Protein AF-A0A7C5SNU2-F1 (afdb_monomer)

Radius of gyration: 15.36 Å; Cα conta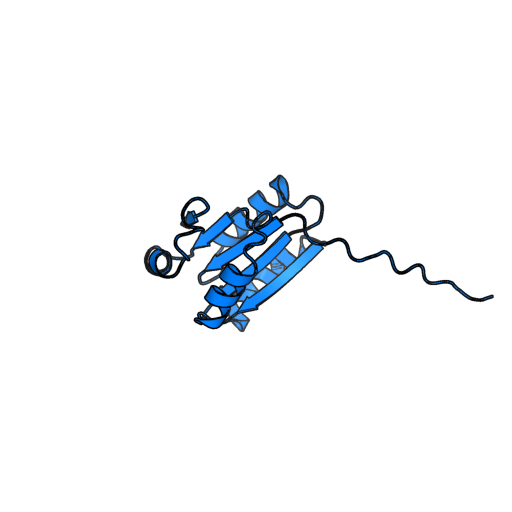cts (8 Å, |Δi|>4): 170; chains: 1; bounding box: 59×29×29 Å

Nearest PDB structures (foldseek):
  8h8p-assembly1_D  TM=7.315E-01  e=8.627E-02  Candida parapsilosis
  8h8p-assembly1_C  TM=6.766E-01  e=1.461E-01  Candida parapsilosis
  5zy5-assembly1_A  TM=4.864E-01  e=7.081E-02  Schizosaccharomyces pombe 972h-
  6s3k-assembly1_B  TM=5.413E-01  e=8.641E-01  Bacillus subtilis
  4onj-assembly1_A  TM=5.301E-01  e=5.111E+00  Nicotiana tabacum

Mean predicted aligned error: 8.15 Å

Foldseek 3Di:
DDPPPPPDPQDDFQAEEEEEEAQDPVNLVVVVVCCVVGGPQHYEYEYAYPDVVRRCVSCVVVPVVDPHYHYDYDYLDPVVVVVVVVVVVPDHHQAYEYADPVCLVSDPPVRNVRYDYD

Secondary structure (DSSP, 8-state):
-------PPPPPPSEEEEEES---HHHHHHHHHHHHHH-BTBEEEEEE-S-HHHHHHHHHHHHHT-S-EEEEEE-SSHHHHHHHHHT---SSEEEEEESSGGGGGGS-GGGGGGEEE-

Sequence (118 aa):
MQTTSTIKPYKKPAASVLVYGDITDSIVEKLKNILKLHGHRGLKIILASQSFPRALESLRKFLHENYTFTIEIYSYSSSLIEKLKTTRGDSEIVAVLVSSSELVNQVPSFLLDKLMVS

Structure (mmCIF, N/CA/C/O backbone):
data_AF-A0A7C5SNU2-F1
#
_entry.id   AF-A0A7C5SNU2-F1
#
loop_
_atom_site.group_PDB
_atom_site.id
_atom_site.type_symbol
_atom_site.label_atom_id
_atom_site.label_alt_id
_atom_site.label_comp_id
_atom_site.label_asym_id
_atom_site.label_entity_id
_atom_site.label_seq_id
_atom_site.pdbx_PDB_ins_code
_atom_site.Cartn_x
_atom_site.Cartn_y
_atom_site.Cartn_z
_atom_site.occupancy
_atom_site.B_iso_or_equiv
_atom_site.auth_seq_id
_atom_site.auth_comp_id
_atom_site.auth_asym_id
_atom_site.auth_atom_id
_atom_site.pdbx_PDB_model_num
ATOM 1 N N . MET A 1 1 ? 46.302 -0.164 -10.116 1.00 44.47 1 MET A N 1
ATOM 2 C CA . MET A 1 1 ? 45.080 -0.838 -10.606 1.00 44.47 1 MET A CA 1
ATOM 3 C C . MET A 1 1 ? 43.879 -0.058 -10.089 1.00 44.47 1 MET A C 1
ATOM 5 O O . MET A 1 1 ? 43.634 -0.085 -8.894 1.00 44.47 1 MET A O 1
ATOM 9 N N . GLN A 1 2 ? 43.213 0.723 -10.944 1.00 42.78 2 GLN A N 1
ATOM 10 C CA . GLN A 1 2 ? 41.984 1.442 -10.587 1.00 42.78 2 GLN A CA 1
ATOM 11 C C . GLN A 1 2 ? 40.800 0.488 -10.756 1.00 42.78 2 GLN A C 1
ATOM 13 O O . GLN A 1 2 ? 40.544 0.012 -11.859 1.00 42.78 2 GLN A O 1
ATOM 18 N N . THR A 1 3 ? 40.096 0.186 -9.669 1.00 45.31 3 THR A N 1
ATOM 19 C CA . THR A 1 3 ? 38.820 -0.527 -9.712 1.00 45.31 3 THR A CA 1
ATOM 20 C C . THR A 1 3 ? 37.746 0.451 -10.177 1.00 45.31 3 THR A C 1
ATOM 22 O O . THR A 1 3 ? 37.240 1.273 -9.417 1.00 45.31 3 THR A O 1
ATOM 25 N N . THR A 1 4 ? 37.405 0.399 -11.461 1.00 48.88 4 THR A N 1
ATOM 26 C CA . THR A 1 4 ? 36.225 1.082 -11.990 1.00 48.88 4 THR A CA 1
ATOM 27 C C . THR A 1 4 ? 34.986 0.390 -11.426 1.00 48.88 4 THR A C 1
ATOM 29 O O . THR A 1 4 ? 34.521 -0.626 -11.935 1.00 48.88 4 THR A O 1
ATOM 32 N N . SER A 1 5 ? 34.462 0.914 -10.316 1.00 48.59 5 SER A N 1
ATOM 33 C CA . SER A 1 5 ? 33.158 0.509 -9.796 1.00 48.59 5 SER A CA 1
ATOM 34 C C . SER A 1 5 ? 32.102 0.925 -10.818 1.00 48.59 5 SER A C 1
ATOM 36 O O . SER A 1 5 ? 31.695 2.084 -10.884 1.00 48.59 5 SER A O 1
ATOM 38 N N . THR A 1 6 ? 31.697 -0.006 -11.681 1.00 51.41 6 THR A N 1
ATOM 39 C CA . THR A 1 6 ? 30.540 0.168 -12.557 1.00 51.41 6 THR A CA 1
ATOM 40 C C . THR A 1 6 ? 29.305 0.192 -11.668 1.00 51.41 6 THR A C 1
ATOM 42 O O . THR A 1 6 ? 28.731 -0.854 -11.352 1.00 51.41 6 THR A O 1
ATOM 45 N N . ILE A 1 7 ? 28.922 1.383 -11.210 1.00 58.31 7 ILE A N 1
ATOM 46 C CA . ILE A 1 7 ? 27.661 1.597 -10.506 1.00 58.31 7 ILE A CA 1
ATOM 47 C C . ILE A 1 7 ? 26.564 1.169 -11.480 1.00 58.31 7 ILE A C 1
ATOM 49 O O . ILE A 1 7 ? 26.317 1.834 -12.487 1.00 58.31 7 ILE A O 1
ATOM 53 N N . LYS A 1 8 ? 25.940 0.012 -11.227 1.00 56.12 8 LYS A N 1
ATOM 54 C CA . LYS A 1 8 ? 24.771 -0.412 -11.999 1.00 56.12 8 LYS A CA 1
ATOM 55 C C . LYS A 1 8 ? 23.718 0.692 -11.849 1.00 56.12 8 LYS A C 1
ATOM 57 O O . LYS A 1 8 ? 23.399 1.037 -10.710 1.00 56.12 8 LYS A O 1
ATOM 62 N N . PRO A 1 9 ? 23.181 1.251 -12.948 1.00 61.03 9 PRO A N 1
ATOM 63 C CA . PRO A 1 9 ? 22.166 2.285 -12.845 1.00 61.03 9 PRO A CA 1
ATOM 64 C C . PRO A 1 9 ? 20.968 1.724 -12.080 1.00 61.03 9 PRO A C 1
ATOM 66 O O . PRO A 1 9 ? 20.502 0.614 -12.360 1.00 61.03 9 PRO A O 1
ATOM 69 N N . TYR A 1 10 ? 20.502 2.481 -11.088 1.00 61.78 10 TYR A N 1
ATOM 70 C CA . TYR A 1 10 ? 19.317 2.139 -10.315 1.00 61.78 10 TYR A CA 1
ATOM 71 C C . TYR A 1 10 ? 18.139 1.910 -11.268 1.00 61.78 10 TYR A C 1
ATOM 73 O O . TYR A 1 10 ? 17.766 2.795 -12.041 1.00 61.78 10 TYR A O 1
ATOM 81 N N . LYS A 1 11 ? 17.558 0.709 -11.235 1.00 64.31 11 LYS A N 1
ATOM 82 C CA . LYS A 1 11 ? 16.362 0.400 -12.018 1.00 64.31 11 LYS A CA 1
ATOM 83 C C . LYS A 1 11 ? 15.143 0.797 -11.197 1.00 64.31 11 LYS A C 1
ATOM 85 O O . LYS A 1 11 ? 14.917 0.246 -10.125 1.00 64.31 11 LYS A O 1
ATOM 90 N N . LYS A 1 12 ? 14.369 1.748 -11.721 1.00 72.25 12 LYS A N 1
ATOM 91 C CA . LYS A 1 12 ? 13.099 2.180 -11.132 1.00 72.25 12 LYS A CA 1
ATOM 92 C C . LYS A 1 12 ? 12.165 0.967 -10.930 1.00 72.25 12 LYS A C 1
ATOM 94 O O . LYS A 1 12 ? 12.125 0.112 -11.825 1.00 72.25 12 LYS A O 1
ATOM 99 N N . PRO A 1 13 ? 11.427 0.894 -9.803 1.00 77.00 13 PRO A N 1
ATOM 100 C CA . PRO A 1 13 ? 10.413 -0.131 -9.580 1.00 77.00 13 PRO A CA 1
ATOM 101 C C . PRO A 1 13 ? 9.435 -0.206 -10.749 1.00 77.00 13 PRO A C 1
ATOM 103 O O . PRO A 1 13 ? 9.093 0.813 -11.345 1.00 77.00 13 PRO A O 1
ATOM 106 N N . ALA A 1 14 ? 8.988 -1.415 -11.075 1.00 79.12 14 ALA A N 1
ATOM 107 C CA . ALA A 1 14 ? 8.073 -1.628 -12.195 1.00 79.12 14 ALA A CA 1
ATOM 108 C C . ALA A 1 14 ? 6.633 -1.207 -11.886 1.00 79.12 14 ALA A C 1
ATOM 110 O O . ALA A 1 14 ? 5.852 -0.976 -12.804 1.00 79.12 14 ALA A O 1
ATOM 111 N N . ALA A 1 15 ? 6.288 -1.146 -10.603 1.00 86.06 15 ALA A N 1
ATOM 112 C CA . ALA A 1 15 ? 4.962 -0.808 -10.137 1.00 86.06 15 ALA A CA 1
ATOM 113 C C . ALA A 1 15 ? 5.031 -0.066 -8.806 1.00 86.06 15 ALA A C 1
ATOM 115 O O . ALA A 1 15 ? 5.988 -0.193 -8.038 1.00 86.06 15 ALA A O 1
ATOM 116 N N . SER A 1 16 ? 3.977 0.688 -8.546 1.00 88.06 16 SER A N 1
ATOM 117 C CA . SER A 1 16 ? 3.710 1.437 -7.335 1.00 88.06 16 SER A CA 1
ATOM 118 C C . SER A 1 16 ? 2.384 0.974 -6.738 1.00 88.06 16 SER A C 1
ATOM 120 O O . SER A 1 16 ? 1.419 0.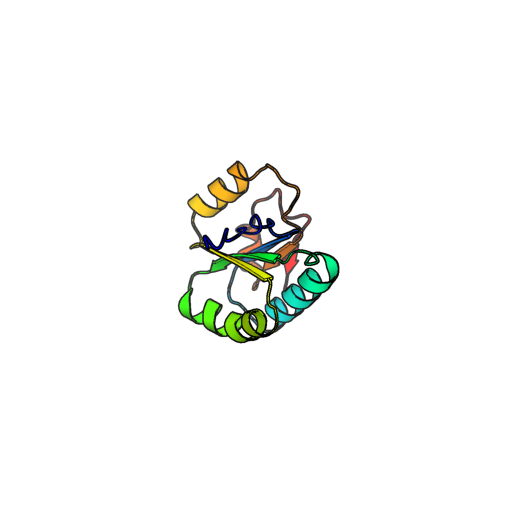712 -7.456 1.00 88.06 16 SER A O 1
ATOM 122 N N . VAL A 1 17 ? 2.327 0.893 -5.417 1.00 89.50 17 VAL A N 1
ATOM 123 C CA . VAL A 1 17 ? 1.112 0.598 -4.660 1.00 89.50 17 VAL A CA 1
ATOM 124 C C . VAL A 1 17 ? 0.924 1.698 -3.650 1.00 89.50 17 VAL A C 1
ATOM 126 O O . VAL A 1 17 ? 1.847 2.034 -2.909 1.00 89.50 17 VAL A O 1
ATOM 129 N N . LEU A 1 18 ? -0.274 2.257 -3.641 1.00 89.38 18 LEU A N 1
ATOM 130 C CA . LEU A 1 18 ? -0.677 3.251 -2.667 1.00 89.38 18 LEU A CA 1
ATOM 131 C C . LEU A 1 18 ? -1.418 2.546 -1.538 1.00 89.38 18 LEU A C 1
ATOM 133 O O . LEU A 1 18 ? -2.326 1.767 -1.800 1.00 89.38 18 LEU A O 1
ATOM 137 N N . VAL A 1 19 ? -1.025 2.793 -0.297 1.00 89.69 19 VAL A N 1
ATOM 138 C CA . VAL A 1 19 ? -1.624 2.171 0.883 1.00 89.69 19 VAL A CA 1
ATOM 139 C C . VAL A 1 19 ? -2.137 3.267 1.803 1.00 89.69 19 VAL A C 1
ATOM 141 O O . VAL A 1 19 ? -1.348 4.075 2.278 1.00 89.69 19 VAL A O 1
ATOM 144 N N . TYR A 1 20 ? -3.443 3.294 2.044 1.00 87.56 20 TYR A N 1
ATOM 145 C CA . TYR A 1 20 ? -4.102 4.154 3.023 1.00 87.56 20 TYR A CA 1
ATOM 146 C C . TYR A 1 20 ? -4.409 3.324 4.265 1.00 87.56 20 TYR A C 1
ATOM 148 O O . TYR A 1 20 ? -5.210 2.388 4.205 1.00 87.56 20 TYR A O 1
ATOM 156 N N . GLY A 1 21 ? -3.799 3.684 5.389 1.00 85.25 21 GLY A N 1
ATOM 157 C CA . GLY A 1 21 ? -4.177 3.154 6.694 1.00 85.25 21 GLY A CA 1
ATOM 158 C C . GLY A 1 21 ? -3.070 2.435 7.419 1.00 85.25 21 GLY A C 1
ATOM 159 O O . GLY A 1 21 ? -1.878 2.669 7.203 1.00 85.25 21 GLY A O 1
ATOM 160 N N . ASP A 1 22 ? -3.508 1.582 8.331 1.00 85.06 22 ASP A N 1
ATOM 161 C CA . ASP A 1 22 ? -2.623 0.685 9.045 1.00 85.06 22 ASP A CA 1
ATOM 162 C C . ASP A 1 22 ? -2.282 -0.520 8.171 1.00 85.06 22 ASP A C 1
ATOM 164 O O . ASP A 1 22 ? -3.074 -0.993 7.353 1.00 85.06 22 ASP A O 1
ATOM 168 N N . ILE A 1 23 ? -1.069 -1.027 8.358 1.00 86.88 23 ILE A N 1
ATOM 169 C CA . ILE A 1 23 ? -0.608 -2.230 7.678 1.00 86.88 23 ILE A CA 1
ATOM 170 C C . ILE A 1 23 ? -1.092 -3.434 8.484 1.00 86.88 23 ILE A C 1
ATOM 172 O O . ILE A 1 23 ? -0.489 -3.797 9.496 1.00 86.88 23 ILE A O 1
ATOM 176 N N . THR A 1 24 ? -2.192 -4.026 8.027 1.00 88.06 24 THR A N 1
ATOM 177 C CA . T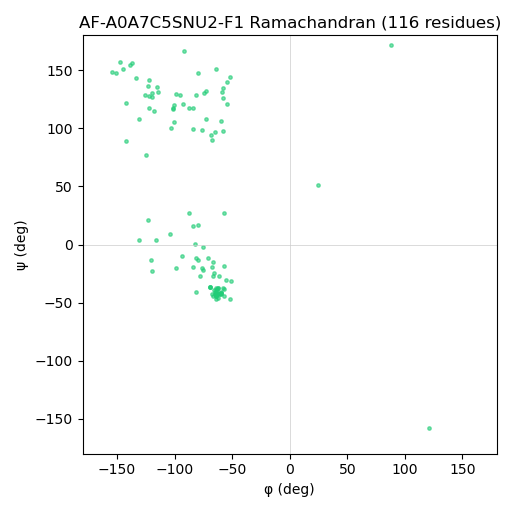HR A 1 24 ? -2.742 -5.286 8.543 1.00 88.06 24 THR A CA 1
ATOM 178 C C . THR A 1 24 ? -2.196 -6.481 7.762 1.00 88.06 24 THR A C 1
ATOM 180 O O . THR A 1 24 ? -1.659 -6.321 6.662 1.00 88.06 24 THR A O 1
ATOM 183 N N . ASP A 1 25 ? -2.383 -7.695 8.281 1.00 87.06 25 ASP A N 1
ATOM 184 C CA . ASP A 1 25 ? -1.980 -8.919 7.575 1.00 87.06 25 ASP A CA 1
ATOM 185 C C . ASP A 1 25 ? -2.646 -9.033 6.192 1.00 87.06 25 ASP A C 1
ATOM 187 O O . ASP A 1 25 ? -1.978 -9.354 5.212 1.00 87.06 25 ASP A O 1
ATOM 191 N N . SER A 1 26 ? -3.918 -8.637 6.077 1.00 89.69 26 SER A N 1
ATOM 192 C CA . SER A 1 26 ? -4.658 -8.581 4.804 1.00 89.69 26 SER A CA 1
ATOM 193 C C . SER A 1 26 ? -3.990 -7.647 3.780 1.00 89.69 26 SER A C 1
ATOM 195 O O . SER A 1 26 ? -3.842 -7.992 2.603 1.00 89.69 26 SER A O 1
ATOM 197 N N . ILE A 1 27 ? -3.510 -6.476 4.218 1.00 90.38 27 ILE A N 1
ATOM 198 C CA . ILE A 1 27 ? -2.754 -5.548 3.361 1.00 90.38 27 ILE A CA 1
ATOM 199 C C . ILE A 1 27 ? -1.423 -6.178 2.928 1.00 90.38 27 ILE A C 1
ATOM 201 O O . ILE A 1 27 ? -1.048 -6.084 1.757 1.00 90.38 27 ILE A O 1
ATOM 205 N N . VAL A 1 28 ? -0.720 -6.854 3.842 1.00 88.88 28 VAL A N 1
ATOM 206 C CA . VAL A 1 28 ? 0.548 -7.538 3.543 1.00 88.88 28 VAL A CA 1
ATOM 207 C C . VAL A 1 28 ? 0.350 -8.665 2.526 1.00 88.88 28 VAL A C 1
ATOM 209 O O . VAL A 1 28 ? 1.142 -8.789 1.589 1.00 88.88 28 VAL A O 1
ATOM 212 N N . GLU A 1 29 ? -0.708 -9.466 2.649 1.00 89.44 29 GLU A N 1
ATOM 213 C CA . GLU A 1 29 ? -1.033 -10.517 1.678 1.00 89.44 29 GLU A CA 1
ATOM 214 C C . GLU A 1 29 ? -1.313 -9.944 0.286 1.00 89.44 29 GLU A C 1
ATOM 216 O O . GLU A 1 29 ? -0.785 -10.439 -0.717 1.00 89.44 29 GLU A O 1
ATOM 221 N N . LYS A 1 30 ? -2.064 -8.841 0.207 1.00 91.38 30 LYS A N 1
ATOM 222 C CA . LYS A 1 30 ? -2.295 -8.139 -1.063 1.00 91.38 30 LYS A CA 1
ATOM 223 C C . LYS A 1 30 ? -1.000 -7.593 -1.660 1.00 91.38 30 LYS A C 1
ATOM 225 O O . LYS A 1 30 ? -0.769 -7.769 -2.856 1.00 91.38 30 LYS A O 1
ATOM 230 N N . LEU A 1 31 ? -0.116 -7.009 -0.848 1.00 89.06 31 LEU A N 1
ATOM 231 C CA . LEU A 1 31 ? 1.208 -6.562 -1.297 1.00 89.06 31 LEU A CA 1
ATOM 232 C C . LEU A 1 31 ? 2.049 -7.721 -1.849 1.00 89.06 31 LEU A C 1
ATOM 234 O O . LEU A 1 31 ? 2.689 -7.560 -2.889 1.00 89.06 31 LEU A O 1
ATOM 238 N N . LYS A 1 32 ? 2.009 -8.904 -1.217 1.00 88.31 32 LYS A N 1
ATOM 239 C CA . LYS A 1 32 ? 2.672 -10.120 -1.728 1.00 88.31 32 LYS A CA 1
ATOM 240 C 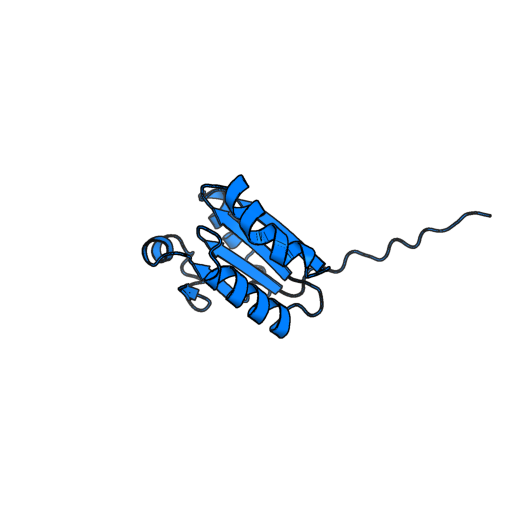C . LYS A 1 32 ? 2.127 -10.533 -3.093 1.00 88.31 32 LYS A C 1
ATOM 242 O O . LYS A 1 32 ? 2.908 -10.871 -3.982 1.00 88.31 32 LYS A O 1
ATOM 247 N N . ASN A 1 33 ? 0.813 -10.479 -3.285 1.00 89.38 33 ASN A N 1
ATOM 248 C CA . ASN A 1 33 ? 0.196 -10.811 -4.569 1.00 89.38 33 ASN A CA 1
ATOM 249 C C . ASN A 1 33 ? 0.570 -9.801 -5.660 1.00 89.38 33 ASN A C 1
ATOM 251 O O . ASN A 1 33 ? 0.970 -10.199 -6.754 1.00 89.38 33 ASN A O 1
ATOM 255 N N . ILE A 1 34 ? 0.540 -8.504 -5.351 1.00 89.38 34 ILE A N 1
ATOM 256 C CA . ILE A 1 34 ? 0.931 -7.456 -6.303 1.00 89.38 34 ILE A CA 1
ATOM 257 C C . ILE A 1 34 ? 2.418 -7.564 -6.661 1.00 89.38 34 ILE A C 1
ATOM 259 O O . ILE A 1 34 ? 2.778 -7.436 -7.830 1.00 89.38 34 ILE A O 1
ATOM 263 N N . LEU A 1 35 ? 3.287 -7.848 -5.688 1.00 86.38 35 LEU A N 1
ATOM 264 C CA . LEU A 1 35 ? 4.714 -8.067 -5.926 1.00 86.38 35 LEU A CA 1
ATOM 265 C C . LEU A 1 35 ? 4.958 -9.235 -6.889 1.00 86.38 35 LEU A C 1
ATOM 267 O O . LEU A 1 35 ? 5.779 -9.107 -7.793 1.00 86.38 35 LEU A O 1
ATOM 271 N N . LYS A 1 36 ? 4.225 -10.345 -6.746 1.00 85.69 36 LYS A N 1
ATOM 2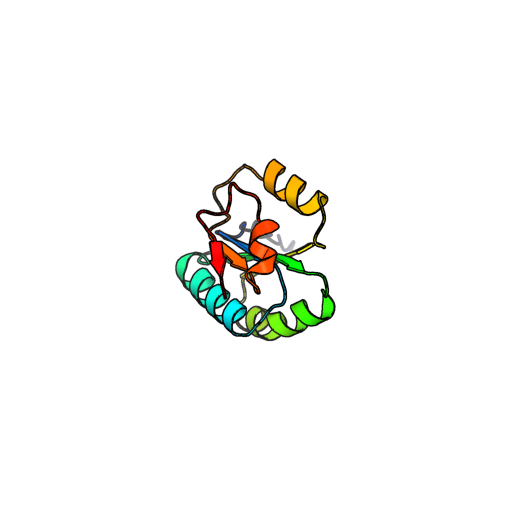72 C CA . LYS A 1 36 ? 4.325 -11.488 -7.670 1.00 85.69 36 LYS A CA 1
ATOM 273 C C . LYS A 1 36 ? 3.900 -11.126 -9.096 1.00 85.69 36 LYS A C 1
ATOM 275 O O . LYS A 1 36 ? 4.535 -11.571 -10.044 1.00 85.69 36 LYS A O 1
ATOM 280 N N . LEU A 1 37 ? 2.841 -10.329 -9.243 1.00 86.38 37 LEU A N 1
ATOM 281 C CA . LEU A 1 37 ? 2.256 -9.995 -10.547 1.00 86.38 37 LEU A CA 1
ATOM 282 C C . LEU A 1 37 ? 3.006 -8.871 -11.274 1.00 86.38 37 LEU A C 1
ATOM 284 O O . LEU A 1 37 ? 3.212 -8.934 -12.483 1.00 86.38 37 LEU A O 1
ATOM 288 N N . HIS A 1 38 ? 3.429 -7.842 -10.540 1.00 82.12 38 HIS A N 1
ATOM 289 C CA . HIS A 1 38 ? 3.950 -6.602 -11.118 1.00 82.12 38 HIS A CA 1
ATOM 290 C C . HIS A 1 38 ? 5.388 -6.282 -10.694 1.00 82.12 38 HIS A C 1
ATOM 292 O O . HIS A 1 38 ? 6.046 -5.449 -11.316 1.00 82.12 38 HIS A O 1
ATOM 298 N N . GLY A 1 39 ? 5.917 -6.959 -9.677 1.00 74.38 39 GLY A N 1
ATOM 299 C CA . GLY A 1 39 ? 7.187 -6.637 -9.028 1.00 74.38 39 GLY A CA 1
ATOM 300 C C . GLY A 1 39 ? 8.439 -7.259 -9.649 1.00 74.38 39 GLY A C 1
ATOM 301 O O . GLY A 1 39 ? 9.440 -7.416 -8.957 1.00 74.38 39 GLY A O 1
ATOM 302 N N . HIS A 1 40 ? 8.439 -7.566 -10.950 1.00 76.06 40 HIS A N 1
ATOM 303 C CA . HIS A 1 40 ? 9.598 -8.121 -11.674 1.00 76.06 40 HIS A CA 1
ATOM 304 C C . HIS A 1 40 ? 10.870 -7.241 -11.602 1.00 76.06 40 HIS A C 1
ATOM 306 O O . HIS A 1 40 ? 11.974 -7.720 -11.854 1.00 76.06 40 HIS A O 1
ATOM 312 N N . ARG A 1 41 ? 10.734 -5.951 -11.256 1.00 76.25 41 ARG A N 1
ATOM 313 C CA . ARG A 1 41 ? 11.843 -5.020 -10.944 1.00 76.25 41 ARG A CA 1
ATOM 314 C C . ARG A 1 41 ? 11.714 -4.390 -9.552 1.00 76.25 41 ARG A C 1
ATOM 316 O O . ARG A 1 41 ? 12.272 -3.327 -9.302 1.00 76.25 41 ARG A O 1
ATOM 323 N N . GLY A 1 42 ? 10.959 -5.025 -8.664 1.00 80.19 42 GLY A N 1
ATOM 324 C CA . GLY A 1 42 ? 10.596 -4.484 -7.363 1.00 80.19 42 GLY A CA 1
ATOM 325 C C . GLY A 1 42 ? 9.334 -3.629 -7.374 1.00 80.19 42 GLY A C 1
ATOM 326 O O . GLY A 1 42 ? 8.775 -3.310 -8.429 1.00 80.19 42 GLY A O 1
ATOM 327 N N . LEU A 1 43 ? 8.892 -3.272 -6.169 1.00 84.69 43 LEU A N 1
ATOM 328 C CA . LEU A 1 43 ? 7.648 -2.547 -5.916 1.00 84.69 43 LEU A CA 1
ATOM 329 C C . LEU A 1 43 ? 7.930 -1.257 -5.139 1.00 84.69 43 LEU A C 1
ATOM 331 O O . LEU A 1 43 ? 8.714 -1.241 -4.189 1.00 84.69 43 LEU A O 1
ATOM 335 N N . LYS A 1 44 ? 7.285 -0.165 -5.544 1.00 86.88 44 LYS A N 1
ATOM 336 C CA . LYS A 1 44 ? 7.259 1.082 -4.787 1.00 86.88 44 LYS A CA 1
ATOM 337 C C . LYS A 1 44 ? 6.026 1.094 -3.885 1.00 86.88 44 LYS A C 1
ATOM 339 O O . LYS A 1 44 ? 4.912 1.031 -4.385 1.00 86.88 44 LYS A O 1
ATOM 344 N N . ILE A 1 45 ? 6.201 1.203 -2.574 1.00 87.56 45 ILE A N 1
ATOM 345 C CA . ILE A 1 45 ? 5.091 1.337 -1.624 1.00 87.56 45 ILE A CA 1
ATOM 346 C C . ILE A 1 45 ? 4.988 2.801 -1.221 1.00 87.56 45 ILE A C 1
ATOM 348 O O . ILE A 1 45 ? 5.925 3.355 -0.652 1.00 87.56 45 ILE A O 1
ATOM 352 N N . ILE A 1 46 ? 3.857 3.423 -1.531 1.00 87.62 46 ILE A N 1
ATOM 353 C CA . ILE A 1 46 ? 3.495 4.765 -1.087 1.00 87.62 46 ILE A CA 1
ATOM 354 C C . ILE A 1 46 ? 2.536 4.586 0.084 1.00 87.62 46 ILE A C 1
ATOM 356 O O . ILE A 1 46 ? 1.387 4.204 -0.114 1.00 87.62 46 ILE A O 1
ATOM 360 N N . LEU A 1 47 ? 3.012 4.819 1.300 1.00 86.50 47 LEU A N 1
ATOM 361 C CA . LEU A 1 47 ? 2.232 4.619 2.514 1.00 86.50 47 LEU A CA 1
ATOM 362 C C . LEU A 1 47 ? 1.695 5.952 3.036 1.00 86.50 47 LEU A C 1
ATOM 364 O O . LEU A 1 47 ? 2.474 6.828 3.399 1.00 86.50 47 LEU A O 1
ATOM 368 N N . ALA A 1 48 ? 0.375 6.063 3.117 1.00 84.62 48 ALA A N 1
ATOM 369 C CA . ALA A 1 48 ? -0.364 7.124 3.780 1.00 84.62 48 ALA A CA 1
ATOM 370 C C . ALA A 1 48 ? -0.892 6.589 5.117 1.00 84.62 48 ALA A C 1
ATOM 372 O O . ALA A 1 48 ? -1.871 5.845 5.150 1.00 84.62 48 ALA A O 1
ATOM 373 N N . SER A 1 49 ? -0.223 6.917 6.221 1.00 80.44 49 SER A N 1
ATOM 374 C CA . SER A 1 49 ? -0.612 6.441 7.557 1.00 80.44 49 SER A CA 1
ATOM 375 C C . SER A 1 49 ? -0.491 7.556 8.596 1.00 80.44 49 SER A C 1
ATOM 377 O O . SER A 1 49 ? 0.291 8.490 8.426 1.00 80.44 49 SER A O 1
ATOM 379 N N . GLN A 1 50 ? -1.268 7.469 9.680 1.00 74.94 50 GLN A N 1
ATOM 380 C CA . GLN A 1 50 ? -1.119 8.353 10.845 1.00 74.94 50 GLN A CA 1
ATOM 381 C C . GLN A 1 50 ? -0.040 7.840 11.815 1.00 74.94 50 GLN A C 1
ATOM 383 O O . GLN A 1 50 ? 0.474 8.621 12.611 1.00 74.94 50 GLN A O 1
ATOM 388 N N . SER A 1 51 ? 0.332 6.551 11.752 1.00 74.00 51 SER A N 1
ATOM 389 C CA . SER A 1 51 ? 1.252 5.910 12.704 1.00 74.00 51 SER A CA 1
ATOM 390 C C . SER A 1 51 ? 2.443 5.242 12.005 1.00 74.00 51 SER A C 1
ATOM 392 O O . SER A 1 51 ? 2.518 4.021 11.852 1.00 74.00 51 SER A O 1
ATOM 394 N N . PHE A 1 52 ? 3.419 6.053 11.584 1.00 70.31 52 PHE A N 1
ATOM 395 C CA . PHE A 1 52 ? 4.581 5.577 10.815 1.00 70.31 52 PHE A CA 1
ATOM 396 C C . PHE A 1 52 ? 5.416 4.478 11.486 1.00 70.31 52 PHE A C 1
ATOM 398 O O . PHE A 1 52 ? 5.768 3.523 10.790 1.00 70.31 52 PHE A O 1
ATOM 405 N N . PRO A 1 53 ? 5.745 4.557 12.795 1.00 75.38 53 PRO A N 1
ATOM 406 C CA . PRO A 1 53 ? 6.611 3.557 13.416 1.00 75.38 53 PRO A CA 1
ATOM 407 C C . PRO A 1 53 ? 5.980 2.161 13.417 1.00 75.38 53 PRO A C 1
ATOM 409 O O . PRO A 1 53 ? 6.647 1.186 13.079 1.00 75.38 53 PRO A O 1
ATOM 412 N N . ARG A 1 54 ? 4.676 2.073 13.714 1.00 77.94 54 ARG A N 1
ATOM 413 C CA . ARG A 1 54 ? 3.934 0.804 13.724 1.00 77.94 54 ARG A CA 1
ATOM 414 C C . ARG A 1 54 ? 3.796 0.221 12.323 1.00 77.94 54 ARG A C 1
ATOM 416 O O . ARG A 1 54 ? 4.008 -0.969 12.127 1.00 77.94 54 ARG A O 1
ATOM 423 N N . ALA A 1 55 ? 3.504 1.059 11.331 1.00 75.94 55 ALA A N 1
ATOM 424 C CA . ALA A 1 55 ? 3.365 0.597 9.955 1.00 75.94 55 ALA A CA 1
ATOM 425 C C . ALA A 1 55 ? 4.676 0.021 9.383 1.00 75.94 55 ALA A C 1
ATOM 427 O O . ALA A 1 55 ? 4.654 -0.977 8.661 1.00 75.94 55 ALA A O 1
ATOM 428 N N . LEU A 1 56 ? 5.824 0.611 9.734 1.00 78.69 56 LEU A N 1
ATOM 429 C CA . LEU A 1 56 ? 7.138 0.073 9.374 1.00 78.69 56 LEU A CA 1
ATOM 430 C C . LEU A 1 56 ? 7.427 -1.270 10.047 1.00 78.69 56 LEU A C 1
ATOM 432 O O . LEU A 1 56 ? 7.994 -2.157 9.410 1.00 78.69 56 LEU A O 1
ATOM 436 N N . GLU A 1 57 ? 7.032 -1.432 11.309 1.00 80.88 57 GLU A N 1
ATOM 437 C CA . GLU A 1 57 ? 7.170 -2.695 12.032 1.00 80.88 57 GLU A CA 1
ATOM 4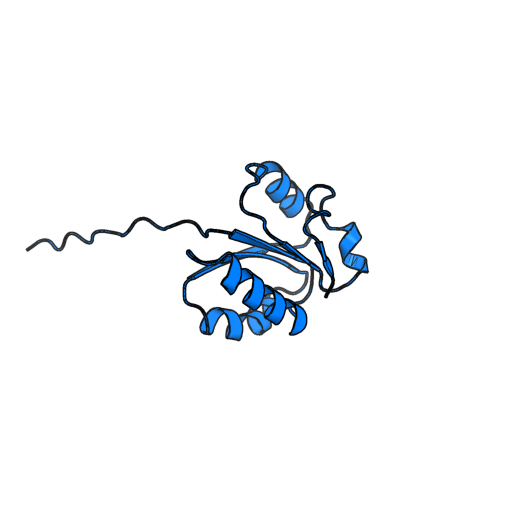38 C C . GLU A 1 57 ? 6.347 -3.809 11.372 1.00 80.88 57 GLU A C 1
ATOM 440 O O . GLU A 1 57 ? 6.892 -4.876 11.078 1.00 80.88 57 GLU A O 1
ATOM 445 N N . SER A 1 58 ? 5.092 -3.527 11.012 1.00 80.00 58 SER A N 1
ATOM 446 C CA . SER A 1 58 ? 4.236 -4.461 10.271 1.00 80.00 58 SER A CA 1
ATOM 447 C C . SER A 1 58 ? 4.792 -4.809 8.883 1.00 80.00 58 SER A C 1
ATOM 449 O O . SER A 1 58 ? 4.717 -5.958 8.446 1.00 80.00 58 SER A O 1
ATOM 451 N N . LEU A 1 59 ? 5.402 -3.846 8.179 1.00 83.81 59 LEU A N 1
ATOM 452 C CA . LEU A 1 59 ? 6.042 -4.101 6.881 1.00 83.81 59 LEU A CA 1
ATOM 453 C C . LEU A 1 59 ? 7.395 -4.806 7.004 1.00 83.81 59 LEU A C 1
ATOM 455 O O . LEU A 1 59 ? 7.846 -5.412 6.033 1.00 83.81 59 LEU A O 1
ATOM 459 N N . ARG A 1 60 ? 8.052 -4.768 8.168 1.00 84.50 60 ARG A N 1
ATOM 460 C CA . ARG A 1 60 ? 9.435 -5.235 8.346 1.00 84.50 60 ARG A CA 1
ATOM 461 C C . ARG A 1 60 ? 9.655 -6.645 7.816 1.00 84.50 60 ARG A C 1
ATOM 463 O O . ARG A 1 60 ? 10.623 -6.873 7.095 1.00 84.50 60 ARG A O 1
ATOM 470 N N . LYS A 1 61 ? 8.763 -7.582 8.149 1.00 81.25 61 LYS A N 1
ATOM 471 C CA . LYS A 1 61 ? 8.868 -8.977 7.695 1.00 81.25 61 LYS A CA 1
ATOM 472 C C . LYS A 1 61 ? 8.740 -9.077 6.174 1.00 81.25 61 LYS A C 1
ATOM 474 O O . LYS A 1 61 ? 9.575 -9.702 5.531 1.00 81.25 61 LYS A O 1
ATOM 479 N N . PHE A 1 62 ? 7.749 -8.399 5.596 1.00 82.94 62 PHE A N 1
ATOM 480 C CA . PHE A 1 62 ? 7.539 -8.354 4.149 1.00 82.94 62 PHE A CA 1
ATOM 481 C C . PHE A 1 62 ? 8.747 -7.771 3.401 1.00 82.94 62 PHE A C 1
ATOM 483 O O . PHE A 1 62 ? 9.162 -8.314 2.378 1.00 82.94 62 PHE A O 1
ATOM 490 N N . LEU A 1 63 ? 9.333 -6.698 3.931 1.00 81.81 63 LEU A N 1
ATOM 491 C CA . LEU A 1 63 ? 10.512 -6.048 3.361 1.00 81.81 63 LEU A CA 1
ATOM 492 C C . LEU A 1 63 ? 11.767 -6.906 3.487 1.00 81.81 63 LEU A C 1
ATOM 494 O O . LEU A 1 63 ? 12.594 -6.915 2.585 1.00 81.81 63 LEU A O 1
ATOM 498 N N . HIS A 1 64 ? 11.907 -7.638 4.591 1.00 80.50 64 HIS A N 1
ATOM 499 C CA . HIS A 1 64 ? 13.030 -8.548 4.794 1.00 80.50 64 HIS A CA 1
ATOM 500 C C . HIS A 1 64 ? 12.966 -9.757 3.852 1.00 80.50 64 HIS A C 1
ATOM 502 O O . HIS A 1 64 ? 13.992 -10.210 3.356 1.00 80.50 64 HIS A O 1
ATOM 508 N N . GLU A 1 65 ? 11.762 -10.265 3.583 1.00 78.62 65 GLU A N 1
ATOM 509 C CA . GLU A 1 65 ? 11.532 -11.416 2.701 1.00 78.62 65 GLU A CA 1
ATOM 510 C C . GLU A 1 65 ? 11.782 -11.110 1.213 1.00 78.62 65 GLU A C 1
ATOM 512 O O . GLU A 1 65 ? 11.817 -12.032 0.400 1.00 78.62 65 GLU A O 1
ATOM 517 N N . ASN A 1 66 ? 11.937 -9.841 0.819 1.00 74.25 66 ASN A N 1
ATOM 518 C CA . ASN A 1 66 ? 11.927 -9.451 -0.588 1.00 74.25 66 ASN A CA 1
ATOM 519 C C . ASN A 1 66 ? 12.957 -8.331 -0.868 1.00 74.25 66 ASN A C 1
ATOM 521 O O . ASN A 1 66 ? 12.911 -7.240 -0.312 1.00 74.25 66 ASN A O 1
ATOM 525 N N . TYR A 1 67 ? 13.898 -8.595 -1.777 1.00 61.31 67 TYR A N 1
ATOM 526 C CA . TYR A 1 67 ? 15.145 -7.828 -1.922 1.00 61.31 67 TYR A CA 1
ATOM 527 C C . TYR A 1 67 ? 15.052 -6.524 -2.735 1.00 61.31 67 TYR A C 1
ATOM 529 O O . TYR A 1 67 ? 16.072 -5.871 -2.959 1.00 61.31 67 TYR A O 1
ATOM 537 N N . THR A 1 68 ? 13.881 -6.137 -3.253 1.00 68.06 68 THR A N 1
ATOM 538 C CA . THR A 1 68 ? 13.787 -5.006 -4.197 1.00 68.06 68 THR A CA 1
ATOM 539 C C . THR A 1 68 ? 12.533 -4.171 -3.960 1.00 68.06 68 THR A C 1
ATOM 541 O O . THR A 1 68 ? 11.490 -4.397 -4.571 1.00 68.06 68 THR A O 1
ATOM 544 N N . PHE A 1 69 ? 12.644 -3.167 -3.090 1.00 70.81 69 PHE A N 1
ATOM 545 C CA . PHE A 1 69 ? 11.584 -2.185 -2.876 1.00 70.81 69 PHE A CA 1
ATOM 546 C C . PHE A 1 69 ? 12.100 -0.767 -2.777 1.00 70.81 69 PHE A C 1
ATOM 548 O O . PHE A 1 69 ? 13.222 -0.506 -2.347 1.00 70.81 69 PHE A O 1
ATOM 555 N N . THR A 1 70 ? 11.196 0.150 -3.083 1.00 75.81 70 THR A N 1
ATOM 556 C CA . THR A 1 70 ? 11.265 1.533 -2.625 1.00 75.81 70 THR A CA 1
ATOM 557 C C . THR A 1 70 ? 10.080 1.769 -1.712 1.00 75.81 70 THR A C 1
ATOM 559 O O . THR A 1 70 ? 8.966 1.381 -2.049 1.00 75.81 70 THR A O 1
ATOM 562 N N . ILE A 1 71 ? 10.286 2.424 -0.577 1.00 77.62 71 ILE A N 1
ATOM 563 C CA . ILE A 1 71 ? 9.182 2.842 0.285 1.00 77.62 71 ILE A CA 1
ATOM 564 C C . ILE A 1 71 ? 9.229 4.350 0.391 1.00 77.62 71 ILE A C 1
ATOM 566 O O . ILE A 1 71 ? 10.275 4.928 0.678 1.00 77.62 71 ILE A O 1
ATOM 570 N N . GLU A 1 72 ? 8.084 4.975 0.172 1.00 77.31 72 GLU A N 1
ATOM 571 C CA . GLU A 1 72 ? 7.860 6.373 0.478 1.00 77.31 72 GLU A CA 1
ATOM 572 C C . GLU A 1 72 ? 6.717 6.461 1.483 1.00 77.31 72 GLU A C 1
ATOM 574 O O . GLU A 1 72 ? 5.642 5.903 1.270 1.00 77.31 72 GLU A O 1
ATOM 579 N N . ILE A 1 73 ? 6.961 7.145 2.595 1.00 72.88 73 ILE A N 1
ATOM 580 C CA . ILE A 1 73 ? 6.011 7.256 3.697 1.00 72.88 73 ILE A CA 1
ATOM 581 C C . ILE A 1 73 ? 5.577 8.709 3.797 1.00 72.88 73 ILE A C 1
ATOM 583 O O . ILE A 1 73 ? 6.413 9.612 3.817 1.00 72.88 73 ILE A O 1
ATOM 587 N N . TYR A 1 74 ? 4.271 8.918 3.868 1.00 72.62 74 TYR A N 1
ATOM 588 C CA . TYR A 1 74 ? 3.644 10.224 3.938 1.00 72.62 74 TYR A CA 1
ATOM 589 C C . TYR A 1 74 ? 2.584 10.233 5.028 1.00 72.62 74 TYR A C 1
ATOM 591 O O . TYR A 1 74 ? 1.841 9.267 5.207 1.00 72.62 74 TYR A O 1
ATOM 599 N N . SER A 1 75 ? 2.464 11.363 5.719 1.00 69.00 75 SER A N 1
ATOM 600 C CA . SER A 1 75 ? 1.248 11.656 6.472 1.00 69.00 75 SER A CA 1
ATOM 601 C C . SER A 1 75 ? 0.073 11.795 5.513 1.00 69.00 75 SER A C 1
ATOM 603 O O . SER A 1 75 ? 0.236 12.252 4.375 1.00 69.00 75 SER A O 1
ATOM 605 N N . TYR A 1 76 ? -1.125 11.468 6.001 1.00 67.75 76 TYR A N 1
ATOM 606 C CA . TYR A 1 76 ? -2.361 11.912 5.367 1.00 67.75 76 TYR A CA 1
ATOM 607 C C . TYR A 1 76 ? -2.362 13.433 5.309 1.00 67.75 76 TYR A C 1
ATOM 609 O O . TYR A 1 76 ? -2.624 14.120 6.291 1.00 67.75 76 TYR A O 1
ATOM 617 N N . SER A 1 77 ? -1.978 13.967 4.163 1.00 65.75 77 SER A N 1
ATOM 618 C CA . SER A 1 77 ? -1.847 15.395 3.958 1.00 65.75 77 SER A CA 1
ATOM 619 C C . SER A 1 77 ? -2.255 15.725 2.536 1.00 65.75 77 SER A C 1
ATOM 621 O O . SER A 1 77 ? -2.090 14.924 1.611 1.00 65.75 77 SER A O 1
ATOM 623 N N . SER A 1 78 ? -2.756 16.941 2.352 1.00 62.84 78 SER A N 1
ATOM 624 C CA . SER A 1 78 ? -2.989 17.539 1.037 1.00 62.84 78 SER A CA 1
ATOM 625 C C . SER A 1 78 ? -1.740 17.461 0.149 1.00 62.84 78 SER A C 1
ATOM 627 O O . SER A 1 78 ? -1.865 17.232 -1.051 1.00 62.84 78 SER A O 1
ATOM 629 N N . SER A 1 79 ? -0.543 17.509 0.747 1.00 68.62 79 SER A N 1
ATOM 630 C CA . SER A 1 79 ? 0.738 17.354 0.051 1.00 68.62 79 SER A CA 1
ATOM 631 C C . SER A 1 79 ? 0.912 15.984 -0.621 1.00 68.62 79 SER A C 1
ATOM 633 O O . SER A 1 79 ? 1.412 15.922 -1.744 1.00 68.62 79 SER A O 1
ATOM 635 N N . LEU A 1 80 ? 0.447 14.884 -0.012 1.00 76.12 80 LEU A N 1
ATOM 636 C CA . LEU A 1 80 ? 0.454 13.569 -0.669 1.00 76.12 80 LEU A CA 1
ATOM 637 C C . LEU A 1 80 ? -0.455 13.569 -1.902 1.00 76.12 80 LEU A C 1
ATOM 639 O O . LEU A 1 80 ? -0.066 13.071 -2.955 1.00 76.12 80 LEU A O 1
ATOM 643 N N . ILE A 1 81 ? -1.653 14.145 -1.792 1.00 73.06 81 ILE A N 1
ATOM 644 C CA . ILE A 1 81 ? -2.614 14.204 -2.900 1.00 73.06 81 ILE A CA 1
ATOM 645 C C . ILE A 1 81 ? -2.053 15.051 -4.046 1.00 73.06 81 ILE A C 1
ATOM 647 O O . ILE A 1 81 ? -2.143 14.649 -5.205 1.00 73.06 81 ILE A O 1
ATOM 651 N N . GLU A 1 82 ? -1.443 16.197 -3.745 1.00 72.12 82 GLU A N 1
ATOM 652 C CA . GLU A 1 82 ? -0.758 17.020 -4.745 1.00 72.12 82 GLU A CA 1
ATOM 653 C C . GLU A 1 82 ? 0.431 16.293 -5.365 1.00 72.12 82 GLU A C 1
ATOM 655 O O . GLU A 1 82 ? 0.616 16.357 -6.580 1.00 72.12 82 GLU A O 1
ATOM 660 N N . LYS A 1 83 ? 1.190 15.527 -4.574 1.00 74.69 83 LYS A N 1
ATOM 661 C CA . LYS A 1 83 ? 2.278 14.695 -5.089 1.00 74.69 83 LYS A CA 1
ATOM 662 C C . LYS A 1 83 ? 1.754 13.612 -6.025 1.00 74.69 83 LYS A C 1
ATOM 664 O O . LYS A 1 83 ? 2.293 13.443 -7.110 1.00 74.69 83 LYS A O 1
ATOM 669 N N . LEU A 1 84 ? 0.670 12.925 -5.676 1.00 75.38 84 LEU A N 1
ATOM 670 C CA . LEU A 1 84 ? 0.037 11.929 -6.546 1.00 75.38 84 LEU A CA 1
ATOM 671 C C . LEU A 1 84 ? -0.524 12.567 -7.828 1.00 75.38 84 LEU A C 1
ATOM 673 O O . LEU A 1 84 ? -0.362 12.007 -8.908 1.00 75.38 84 LEU A O 1
ATOM 677 N N . LYS A 1 85 ? -1.112 13.769 -7.735 1.00 71.69 85 LYS A N 1
ATOM 678 C CA . LYS A 1 85 ? -1.620 14.537 -8.886 1.00 71.69 85 LYS A CA 1
ATOM 679 C C . LYS A 1 85 ? -0.516 15.080 -9.793 1.00 71.69 85 LYS A C 1
ATOM 681 O O . LYS A 1 85 ? -0.707 15.130 -10.998 1.00 71.69 85 LYS A O 1
ATOM 686 N N . THR A 1 86 ? 0.619 15.504 -9.247 1.00 69.00 86 THR A N 1
ATOM 687 C CA . THR A 1 86 ? 1.786 15.963 -10.029 1.00 69.00 86 THR A CA 1
ATOM 688 C C . THR A 1 86 ? 2.578 14.790 -10.594 1.00 69.00 86 THR A C 1
ATOM 690 O O . THR A 1 86 ? 3.139 14.885 -11.680 1.00 69.00 86 THR 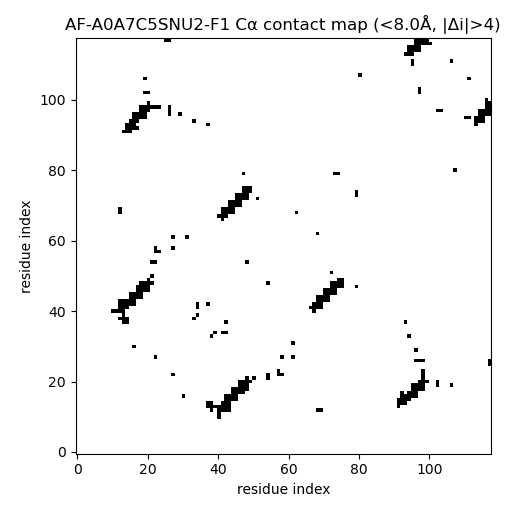A O 1
ATOM 693 N N . THR A 1 87 ? 2.523 13.637 -9.924 1.00 64.06 87 THR A N 1
ATOM 694 C CA . THR A 1 87 ? 3.026 12.357 -10.436 1.00 64.06 87 THR A CA 1
ATOM 695 C C . THR A 1 87 ? 2.039 11.701 -11.424 1.00 64.06 87 THR A C 1
ATOM 697 O O . THR A 1 87 ? 2.235 10.538 -11.76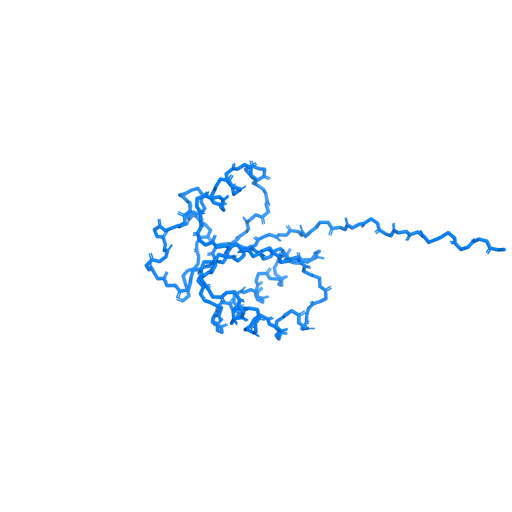7 1.00 64.06 87 THR A O 1
ATOM 700 N N . ARG A 1 88 ? 1.046 12.440 -11.975 1.00 50.69 88 ARG A N 1
ATOM 701 C CA . ARG A 1 88 ? 0.176 12.089 -13.138 1.00 50.69 88 ARG A CA 1
ATOM 702 C C . ARG A 1 88 ? 0.939 11.769 -14.449 1.00 50.69 88 ARG A C 1
ATOM 704 O O . ARG A 1 88 ? 0.419 11.915 -15.547 1.00 50.69 88 ARG A O 1
ATOM 711 N N . GLY A 1 89 ? 2.180 11.299 -14.346 1.00 50.19 89 GLY A N 1
ATOM 712 C CA . GLY A 1 89 ? 2.814 10.385 -15.298 1.00 50.19 89 GLY A CA 1
ATOM 713 C C . GLY A 1 89 ? 2.478 8.903 -15.028 1.00 50.19 89 GLY A C 1
ATOM 714 O O . GLY A 1 89 ? 3.223 8.027 -15.449 1.00 50.19 89 GLY A O 1
ATOM 715 N N . ASP A 1 90 ? 1.443 8.621 -14.227 1.00 51.00 90 ASP A N 1
ATOM 716 C CA . ASP A 1 90 ? 0.360 7.630 -14.421 1.00 51.00 90 ASP A CA 1
ATOM 717 C C . ASP A 1 90 ? 0.577 6.390 -15.324 1.00 51.00 90 ASP A C 1
ATOM 719 O O . ASP A 1 90 ? -0.254 6.031 -16.155 1.00 51.00 90 ASP A O 1
ATOM 723 N N . SER A 1 91 ? 1.649 5.628 -15.130 1.00 55.97 91 SER A N 1
ATOM 724 C CA . SER A 1 91 ? 1.697 4.238 -15.636 1.00 55.97 91 SER A CA 1
ATOM 725 C C . SER A 1 91 ? 2.145 3.205 -14.608 1.00 55.97 91 SER A C 1
ATOM 727 O O . SER A 1 91 ? 2.262 2.031 -14.937 1.00 55.97 91 SER A O 1
ATOM 729 N N . GLU A 1 92 ? 2.369 3.603 -13.353 1.00 74.31 92 GLU A N 1
ATOM 730 C CA . GLU A 1 92 ? 2.973 2.702 -12.366 1.00 74.31 92 GLU A CA 1
ATOM 731 C C . GLU A 1 92 ? 2.102 2.413 -11.146 1.00 74.31 92 GLU A C 1
ATOM 733 O O . GLU A 1 92 ? 2.323 1.375 -10.536 1.00 74.31 92 GLU A O 1
ATOM 738 N N . ILE A 1 93 ? 1.116 3.243 -10.764 1.00 84.75 93 ILE A N 1
ATOM 739 C CA . ILE A 1 93 ? 0.210 2.855 -9.666 1.00 84.75 93 ILE A CA 1
ATOM 740 C C . ILE A 1 93 ? -0.725 1.768 -10.185 1.00 84.75 93 ILE A C 1
ATOM 742 O O . ILE A 1 93 ? -1.603 2.051 -10.999 1.00 84.75 93 ILE A O 1
ATOM 746 N N . VAL A 1 94 ? -0.515 0.537 -9.721 1.00 87.69 94 VAL A N 1
ATOM 747 C CA . VAL A 1 94 ? -1.281 -0.645 -10.150 1.00 87.69 94 VAL A CA 1
ATOM 748 C C . VAL A 1 94 ? -2.393 -1.009 -9.170 1.00 87.69 94 VAL A C 1
ATOM 750 O O . VAL A 1 94 ? -3.328 -1.699 -9.554 1.00 87.69 94 VAL A O 1
ATOM 753 N N . ALA A 1 95 ? -2.306 -0.542 -7.921 1.00 89.88 95 ALA A N 1
ATOM 754 C CA . ALA A 1 95 ? -3.294 -0.823 -6.886 1.00 89.88 95 ALA A CA 1
ATOM 755 C C . ALA A 1 95 ? -3.318 0.265 -5.803 1.00 89.88 95 ALA A C 1
ATOM 757 O O . ALA A 1 95 ? -2.280 0.848 -5.461 1.00 89.88 95 ALA A O 1
ATOM 758 N N . VAL A 1 96 ? -4.504 0.477 -5.231 1.00 90.12 96 VAL A N 1
ATOM 759 C CA . VAL A 1 96 ? -4.732 1.262 -4.016 1.00 90.12 96 VAL A CA 1
ATOM 760 C C . VAL A 1 96 ? -5.307 0.347 -2.944 1.00 90.12 96 VAL A C 1
ATOM 762 O O . VAL A 1 96 ? -6.417 -0.154 -3.080 1.00 90.12 96 VAL A O 1
ATOM 765 N N . LEU A 1 97 ? -4.561 0.134 -1.867 1.00 91.31 97 LEU A N 1
ATOM 766 C CA . LEU A 1 97 ? -4.978 -0.664 -0.723 1.00 91.31 97 LEU A CA 1
ATOM 767 C C . LEU A 1 97 ? -5.488 0.260 0.383 1.00 91.31 97 LEU A C 1
ATOM 769 O O . LEU A 1 97 ? -4.803 1.207 0.760 1.00 91.31 97 LEU A O 1
ATOM 773 N N . VAL A 1 98 ? -6.672 -0.019 0.912 1.00 90.12 98 VAL A N 1
ATOM 774 C CA . VAL A 1 98 ? -7.291 0.744 2.010 1.00 90.12 98 VAL A CA 1
ATOM 775 C C . VAL A 1 98 ? -7.580 -0.199 3.166 1.00 90.12 98 VAL A C 1
ATOM 777 O O . VAL A 1 98 ? -8.211 -1.237 2.966 1.00 90.12 98 VAL A O 1
ATOM 780 N N . SER A 1 99 ? -7.126 0.162 4.369 1.00 87.12 99 SER A N 1
ATOM 781 C CA . SER A 1 99 ? -7.300 -0.662 5.574 1.00 87.12 99 SER A CA 1
ATOM 782 C C . SER A 1 99 ? -8.694 -0.554 6.205 1.00 87.12 99 SER A C 1
ATOM 784 O O . SER A 1 99 ? -9.010 -1.324 7.103 1.00 87.12 99 SER A O 1
ATOM 786 N N . SER A 1 100 ? -9.496 0.436 5.802 1.00 84.00 100 SER A N 1
ATOM 787 C CA . SER A 1 100 ? -10.869 0.653 6.271 1.00 84.00 100 SER A CA 1
ATOM 788 C C . SER A 1 100 ? -11.696 1.341 5.187 1.00 84.00 100 SER A C 1
ATOM 790 O O . SER A 1 100 ? -11.187 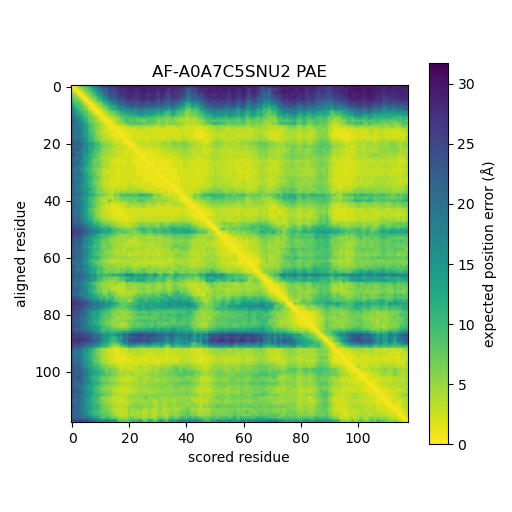2.180 4.438 1.00 84.00 100 SER A O 1
ATOM 792 N N . SER A 1 101 ? -12.993 1.028 5.141 1.00 83.88 101 SER A N 1
ATOM 793 C CA . SER A 1 101 ? -13.953 1.637 4.208 1.00 83.88 101 SER A CA 1
ATOM 794 C C . SER A 1 101 ? -14.091 3.152 4.407 1.00 83.88 101 SER A C 1
ATOM 796 O O . SER A 1 101 ? -14.357 3.885 3.459 1.00 83.88 101 SER A O 1
ATOM 798 N N . GLU A 1 102 ? -13.845 3.652 5.617 1.00 84.31 102 GLU A N 1
ATOM 799 C CA . GLU A 1 102 ? -13.913 5.085 5.937 1.00 84.31 102 GLU A CA 1
ATOM 800 C C . GLU A 1 102 ? -12.825 5.898 5.216 1.00 84.31 102 GLU A C 1
ATOM 802 O O . GLU A 1 102 ? -13.004 7.081 4.914 1.00 84.31 102 GLU A O 1
ATOM 807 N N . LEU A 1 103 ? -11.701 5.250 4.892 1.00 82.50 103 LEU A N 1
ATOM 808 C CA . LEU A 1 103 ? -10.562 5.868 4.216 1.00 82.50 103 LEU A CA 1
ATOM 809 C C . LEU A 1 103 ? -10.753 5.965 2.700 1.00 82.50 103 LEU A C 1
ATOM 811 O O . LEU A 1 103 ? -10.005 6.685 2.043 1.00 82.50 103 LEU A O 1
ATOM 815 N N . VAL A 1 104 ? -11.769 5.301 2.139 1.00 83.88 104 VAL A N 1
ATOM 816 C CA . VAL A 1 104 ? -12.076 5.348 0.699 1.00 83.88 104 VAL A CA 1
ATOM 817 C C . VAL A 1 104 ? -12.329 6.783 0.239 1.00 83.88 104 VAL A C 1
ATOM 819 O O . VAL A 1 104 ? -11.850 7.185 -0.816 1.00 83.88 104 VAL A O 1
ATOM 822 N N . ASN A 1 105 ? -12.982 7.594 1.074 1.00 82.44 105 ASN A N 1
ATOM 823 C CA . ASN A 1 105 ? -13.256 9.004 0.779 1.00 82.44 105 ASN A CA 1
ATOM 824 C C . ASN A 1 105 ? -11.988 9.878 0.718 1.00 82.44 105 ASN A C 1
ATOM 826 O O . ASN A 1 105 ? -12.037 11.002 0.225 1.00 82.44 105 ASN A O 1
ATOM 830 N N . GLN A 1 106 ? -10.855 9.381 1.224 1.00 79.88 106 GLN A N 1
ATOM 831 C CA . GLN A 1 106 ? -9.559 10.066 1.175 1.00 79.88 106 GLN A CA 1
ATOM 832 C C . GLN A 1 106 ? -8.725 9.659 -0.045 1.00 79.88 106 GLN A C 1
ATOM 834 O O . GLN A 1 106 ? -7.689 10.274 -0.322 1.00 79.88 106 GLN A O 1
ATOM 839 N N . VAL A 1 107 ? -9.160 8.630 -0.778 1.00 83.12 107 VAL A N 1
ATOM 840 C CA . VAL A 1 107 ? -8.512 8.194 -2.011 1.00 83.12 107 VAL A CA 1
ATOM 841 C C . VAL A 1 107 ? -8.847 9.194 -3.122 1.00 83.12 107 VAL A C 1
ATOM 843 O O . VAL A 1 107 ? -10.015 9.532 -3.324 1.00 83.12 107 VAL A O 1
ATOM 846 N N . PRO A 1 108 ? -7.849 9.687 -3.876 1.00 81.75 108 PRO A N 1
ATOM 847 C CA . PRO A 1 108 ? -8.106 10.560 -5.006 1.00 81.75 108 PRO A CA 1
ATOM 848 C C . PRO A 1 108 ? -9.024 9.885 -6.028 1.00 81.75 108 PRO A C 1
ATOM 850 O O . PRO A 1 108 ? -8.789 8.743 -6.416 1.00 81.75 108 PRO A O 1
ATOM 853 N N . SER A 1 109 ? -10.029 10.614 -6.518 1.00 83.25 109 SER A N 1
ATOM 854 C CA . SER A 1 109 ? -11.074 10.064 -7.397 1.00 83.25 109 SER A CA 1
ATOM 855 C C . SER A 1 109 ? -10.545 9.368 -8.657 1.00 83.25 109 SER A C 1
ATOM 857 O O . SER A 1 109 ? -11.143 8.407 -9.125 1.00 83.25 109 SER A O 1
ATOM 859 N N . PHE A 1 110 ? -9.401 9.814 -9.180 1.00 83.12 110 PHE A N 1
ATOM 860 C CA . PHE A 1 110 ? -8.744 9.237 -10.358 1.00 83.12 110 PHE A CA 1
ATOM 861 C C . PHE A 1 110 ? -8.026 7.899 -10.100 1.00 83.12 110 PHE A C 1
ATOM 863 O O . PHE A 1 110 ? -7.444 7.354 -11.029 1.00 83.12 110 PHE A O 1
ATOM 870 N N . LEU A 1 111 ? -8.015 7.405 -8.858 1.00 85.31 111 LEU A N 1
ATOM 871 C CA . LEU A 1 111 ? -7.439 6.110 -8.478 1.00 85.31 111 LEU A CA 1
ATOM 872 C C . LEU A 1 111 ? -8.493 5.124 -7.950 1.00 85.31 111 LEU A C 1
ATOM 874 O O . LEU A 1 111 ? -8.141 4.030 -7.506 1.00 85.31 111 LEU A O 1
ATOM 878 N N . LEU A 1 112 ? -9.776 5.503 -7.962 1.00 84.00 112 LEU A N 1
ATOM 879 C CA . LEU A 1 112 ? -10.857 4.670 -7.430 1.00 84.00 112 LEU A CA 1
ATOM 880 C C . LEU A 1 112 ? -11.068 3.381 -8.237 1.00 84.00 112 LEU A C 1
ATOM 882 O O . LEU A 1 112 ? -11.521 2.392 -7.672 1.00 84.00 112 LEU A O 1
ATOM 886 N N . ASP A 1 113 ? -10.690 3.349 -9.517 1.00 85.06 113 ASP A N 1
ATOM 887 C CA . ASP A 1 113 ? -10.734 2.144 -10.358 1.00 85.06 113 ASP A CA 1
ATOM 888 C C . ASP A 1 113 ? -9.727 1.064 -9.921 1.00 85.06 113 ASP A C 1
ATOM 890 O O . ASP A 1 113 ? -9.897 -0.111 -10.239 1.00 85.06 113 ASP A O 1
ATOM 894 N N . LYS A 1 114 ? -8.700 1.447 -9.151 1.00 85.75 114 LYS A N 1
ATOM 895 C CA . LYS A 1 114 ? -7.622 0.565 -8.667 1.00 85.75 114 LYS A CA 1
ATOM 896 C C . LYS A 1 114 ? -7.781 0.194 -7.193 1.00 85.75 114 LYS A C 1
ATOM 898 O O . LYS A 1 114 ? -6.851 -0.337 -6.581 1.00 85.75 114 LYS A O 1
ATOM 903 N N . LEU A 1 115 ? -8.925 0.534 -6.604 1.00 86.69 115 LEU A N 1
ATOM 904 C CA . LEU A 1 115 ? -9.203 0.397 -5.183 1.00 86.69 115 LEU A CA 1
ATOM 905 C C . LEU A 1 115 ? -9.413 -1.066 -4.780 1.00 86.69 115 LEU A C 1
ATOM 907 O O . LEU A 1 115 ? -10.207 -1.789 -5.375 1.00 86.69 115 LEU A O 1
ATOM 911 N N . MET A 1 116 ? -8.748 -1.479 -3.705 1.00 85.62 116 MET A N 1
ATOM 912 C CA . MET A 1 116 ? -8.923 -2.779 -3.068 1.00 85.62 116 MET A CA 1
ATOM 913 C C . MET A 1 116 ? -9.106 -2.585 -1.559 1.00 85.62 116 MET A C 1
ATOM 915 O O . MET A 1 116 ? -8.149 -2.304 -0.833 1.00 85.62 116 MET A O 1
ATOM 919 N N . VAL A 1 117 ? -10.329 -2.788 -1.073 1.00 82.56 117 VAL A N 1
ATOM 920 C CA . VAL A 1 117 ? -10.671 -2.702 0.359 1.00 82.56 117 VAL A CA 1
ATOM 921 C C . VAL A 1 117 ? -10.297 -3.999 1.064 1.00 82.56 117 VAL A C 1
ATOM 923 O O . VAL A 1 117 ? -10.563 -5.084 0.537 1.00 82.56 117 VAL A O 1
ATOM 926 N N . SER A 1 118 ? -9.558 -3.891 2.170 1.00 75.69 118 SER A N 1
ATOM 927 C CA . SER A 1 118 ? -9.110 -5.014 3.012 1.00 75.69 118 SER A CA 1
ATOM 928 C C . SER A 1 118 ? -10.000 -5.243 4.216 1.00 75.69 118 SER A C 1
ATOM 930 O O . SER A 1 118 ? -10.656 -4.279 4.659 1.00 75.69 118 SER A O 1
#

Solvent-accessible surface area (backbone atoms only — not comparable to full-atom values): 6901 Å² total; per-residue (Å²): 135,84,82,78,78,78,75,74,77,83,72,72,50,55,25,29,34,40,34,44,48,66,60,44,71,65,53,51,52,50,51,54,52,48,40,74,75,46,23,92,52,12,35,29,40,40,38,31,27,94,54,62,73,61,35,50,58,58,41,43,62,63,53,70,76,43,97,46,72,46,80,47,80,40,58,82,44,71,65,51,54,50,49,55,60,71,51,65,78,76,77,33,74,72,38,31,40,28,53,43,80,81,54,55,80,73,50,60,79,93,47,58,93,36,57,43,83,89

pLDDT: mean 77.41, std 11.78, range [42.78, 91.38]